Protein AF-A0A2V7JNH2-F1 (afdb_monomer)

Foldseek 3Di:
DDDDDPPWDKDFFADDDPNDGDGLWMATPVVRDTGADPLVVLLVQLVVLCVVLVVCCVVPPSPVSNVVSVVSNVSSVRSVVRVVNNVVVVVVD

Sequence (93 aa):
MNVQTDGERVIAAGKTKHGVLRIGAARNMSAGSYYRPPVVLTWVGAAVLVVLGLPLSALLIGIPFLLFGIYLAYVAVGWMKSIKMVEAAARDA

Solvent-accessible surface area (backbone atoms only — not comparable to full-atom values): 5105 Å² total; per-residue (Å²): 134,89,79,84,62,95,85,66,54,64,46,68,20,54,52,74,54,94,90,40,74,45,74,35,16,35,34,35,71,77,80,68,48,72,50,74,63,67,44,66,63,34,44,52,51,14,48,52,27,38,66,55,10,58,70,37,36,81,74,60,71,7,48,64,34,34,56,49,13,52,49,36,41,54,51,30,52,54,34,52,53,11,42,52,49,30,55,49,56,65,71,79,108

Secondary structure (DSSP, 8-state):
--PPPTT--EEEEEEEETTEEEEEEEEETTT--EE---HHHHHHHHHHHHHHHHHHGGGTTTHHHHHHHHHHHHHHHHHHHHHHHHHHHTT--

Radius of gyration: 17.3 Å; Cα contacts (8 Å, |Δi|>4): 120; chains: 1; bounding box: 41×30×49 Å

pLDDT: mean 85.03, std 12.86, range [38.31, 97.62]

Nearest PDB structures (foldseek):
  7a0g-assembly1_EEE  TM=8.002E-01  e=6.388E-01  Serratia marcescens
  7a0g-assembly1_GGG  TM=6.612E-01  e=8.777E-01  Serratia marcescens

Mean predicted aligned error: 6.73 Å

Structure (mmCIF, N/CA/C/O backbone):
data_AF-A0A2V7JNH2-F1
#
_entry.id   AF-A0A2V7JNH2-F1
#
loop_
_atom_site.group_PDB
_atom_site.id
_atom_site.type_symbol
_atom_site.label_atom_id
_atom_site.label_alt_id
_atom_site.label_comp_id
_atom_site.label_asym_id
_atom_site.label_entity_id
_atom_site.label_seq_id
_atom_site.pdbx_PDB_ins_code
_atom_site.Cartn_x
_atom_site.Cartn_y
_atom_site.Cartn_z
_atom_site.occupancy
_atom_site.B_iso_or_equiv
_atom_site.auth_seq_id
_atom_site.auth_comp_id
_atom_site.auth_asym_id
_atom_site.auth_atom_id
_atom_site.pdbx_PDB_model_num
ATOM 1 N N . MET A 1 1 ? -1.599 4.737 -24.372 1.00 38.31 1 MET A N 1
ATOM 2 C CA . MET A 1 1 ? -1.661 3.331 -23.923 1.00 38.31 1 MET A CA 1
ATOM 3 C C . MET A 1 1 ? -0.450 2.643 -24.530 1.00 38.31 1 MET A C 1
ATOM 5 O O . MET A 1 1 ? -0.436 2.474 -25.738 1.00 38.31 1 MET A O 1
ATOM 9 N N . ASN A 1 2 ? 0.605 2.384 -23.750 1.00 41.09 2 ASN A N 1
ATOM 10 C CA . ASN A 1 2 ? 1.804 1.720 -24.276 1.00 41.09 2 ASN A CA 1
ATOM 11 C C . ASN A 1 2 ? 1.565 0.210 -24.247 1.00 41.09 2 ASN A C 1
ATOM 13 O O . ASN A 1 2 ? 1.494 -0.388 -23.175 1.00 41.09 2 ASN A O 1
ATOM 17 N N . VAL A 1 3 ? 1.369 -0.367 -25.429 1.00 46.25 3 VAL A N 1
ATOM 18 C CA . VAL A 1 3 ? 1.334 -1.812 -25.651 1.00 46.25 3 VAL A CA 1
ATOM 19 C C . VAL A 1 3 ? 2.790 -2.266 -25.697 1.00 46.25 3 VAL A C 1
ATOM 21 O O . VAL A 1 3 ? 3.550 -1.745 -26.508 1.00 46.25 3 VAL A O 1
ATOM 24 N N . GLN A 1 4 ? 3.197 -3.156 -24.790 1.00 54.53 4 GLN A N 1
ATOM 25 C CA . GLN A 1 4 ? 4.531 -3.754 -24.866 1.00 54.53 4 GLN A CA 1
ATOM 26 C C . GLN A 1 4 ? 4.538 -4.788 -25.986 1.00 54.53 4 GLN A C 1
ATOM 28 O O . GLN A 1 4 ? 3.633 -5.623 -26.068 1.00 54.53 4 GLN A O 1
ATOM 33 N N . THR A 1 5 ? 5.525 -4.683 -26.864 1.00 53.41 5 THR A N 1
ATOM 34 C CA . THR A 1 5 ? 5.679 -5.553 -28.031 1.00 53.41 5 THR A CA 1
ATOM 35 C C . THR A 1 5 ? 6.315 -6.870 -27.591 1.00 53.41 5 THR A C 1
ATOM 37 O O . THR A 1 5 ? 7.189 -6.880 -26.721 1.00 53.41 5 THR A O 1
ATOM 40 N N . ASP A 1 6 ? 5.888 -7.984 -28.184 1.00 53.62 6 ASP A N 1
ATOM 41 C CA . ASP A 1 6 ? 6.457 -9.305 -27.908 1.00 53.62 6 ASP A CA 1
ATOM 42 C C . ASP A 1 6 ? 7.971 -9.283 -28.221 1.00 53.62 6 ASP A C 1
ATOM 44 O O . ASP A 1 6 ? 8.368 -9.026 -29.359 1.00 53.62 6 ASP A O 1
ATOM 48 N N . GLY A 1 7 ? 8.818 -9.430 -27.193 1.00 61.38 7 GLY A N 1
ATOM 49 C CA . GLY A 1 7 ? 10.283 -9.302 -27.289 1.00 61.38 7 GLY A CA 1
ATOM 50 C C . GLY A 1 7 ? 10.945 -8.276 -26.353 1.00 61.38 7 GLY A C 1
ATOM 51 O O . GLY A 1 7 ? 12.170 -8.298 -26.207 1.00 61.38 7 GLY A O 1
ATOM 52 N N . GLU A 1 8 ? 10.188 -7.404 -25.677 1.00 66.44 8 GLU A N 1
ATOM 53 C CA . GLU A 1 8 ? 10.762 -6.485 -24.680 1.00 66.44 8 GLU A CA 1
ATOM 54 C C . GLU A 1 8 ? 11.128 -7.191 -23.364 1.00 66.44 8 GLU A C 1
ATOM 56 O O . GLU A 1 8 ? 10.363 -7.987 -22.812 1.00 66.44 8 GLU A O 1
ATOM 61 N N . ARG A 1 9 ? 12.307 -6.866 -22.814 1.00 73.94 9 ARG A N 1
ATOM 62 C CA . ARG A 1 9 ? 12.725 -7.380 -21.502 1.00 73.94 9 ARG A CA 1
ATOM 63 C C . ARG A 1 9 ? 12.081 -6.558 -20.392 1.00 73.94 9 ARG A C 1
ATOM 65 O O . ARG A 1 9 ? 12.380 -5.375 -20.226 1.00 73.94 9 ARG A O 1
ATOM 72 N N . VAL A 1 10 ? 11.241 -7.208 -19.591 1.00 80.12 10 VAL A N 1
ATOM 73 C CA . VAL A 1 10 ? 10.540 -6.588 -18.461 1.00 80.12 10 VAL A CA 1
ATOM 74 C C . VAL A 1 10 ? 10.945 -7.264 -17.162 1.00 80.12 10 VAL A C 1
ATOM 76 O O . VAL A 1 10 ? 10.849 -8.482 -17.026 1.00 80.12 10 VAL A O 1
ATOM 79 N N . ILE A 1 11 ? 11.344 -6.460 -16.181 1.00 82.88 11 ILE A N 1
ATOM 80 C CA . ILE A 1 11 ? 11.509 -6.903 -14.798 1.00 82.88 11 ILE A CA 1
ATOM 81 C C . ILE A 1 11 ? 10.213 -6.582 -14.065 1.00 82.88 11 ILE A C 1
ATOM 83 O O . ILE A 1 11 ? 9.839 -5.416 -13.934 1.00 82.88 11 ILE A O 1
ATOM 87 N N . ALA A 1 12 ? 9.526 -7.608 -13.572 1.00 84.56 12 ALA A N 1
ATOM 88 C CA . ALA A 1 12 ? 8.319 -7.464 -12.770 1.00 84.56 12 ALA A CA 1
ATOM 89 C C . ALA A 1 12 ? 8.506 -8.148 -11.416 1.00 84.56 12 ALA A C 1
ATOM 91 O O . ALA A 1 12 ? 8.996 -9.273 -11.342 1.00 84.56 12 ALA A O 1
ATOM 92 N N . ALA A 1 13 ? 8.075 -7.485 -10.346 1.00 86.06 13 ALA A N 1
ATOM 93 C CA . ALA A 1 13 ? 8.031 -8.077 -9.016 1.00 86.06 13 ALA A CA 1
ATOM 94 C C . ALA A 1 13 ? 6.622 -7.974 -8.449 1.00 86.06 13 ALA A C 1
ATOM 96 O O . ALA A 1 13 ? 5.886 -7.015 -8.701 1.00 86.06 13 ALA A O 1
ATOM 97 N N . GLY A 1 14 ? 6.234 -8.974 -7.672 1.00 84.50 14 GLY A N 1
ATOM 98 C CA . GLY A 1 14 ? 4.882 -9.075 -7.164 1.00 84.50 14 GLY A CA 1
ATOM 99 C C . GLY A 1 14 ? 4.678 -10.312 -6.311 1.00 84.50 14 GLY A C 1
ATOM 100 O O . GLY A 1 14 ? 5.632 -10.956 -5.880 1.00 84.50 14 GLY A O 1
ATOM 101 N N . LYS A 1 15 ? 3.416 -10.642 -6.054 1.00 82.38 15 LYS A N 1
ATOM 102 C CA . LYS A 1 15 ? 3.056 -11.849 -5.303 1.00 82.38 15 LYS A CA 1
ATOM 103 C C . LYS A 1 15 ? 2.546 -12.910 -6.268 1.00 82.38 15 LYS A C 1
ATOM 105 O O . LYS A 1 15 ? 1.595 -12.656 -7.005 1.00 82.38 15 LYS A O 1
ATOM 110 N N . THR A 1 16 ? 3.116 -14.108 -6.218 1.00 83.38 16 THR A N 1
ATOM 111 C CA . THR A 1 16 ? 2.546 -15.268 -6.910 1.00 83.38 16 THR A CA 1
ATOM 112 C C . THR A 1 16 ? 1.373 -15.801 -6.099 1.00 83.38 16 THR A C 1
ATOM 114 O O . THR A 1 16 ? 1.517 -16.109 -4.915 1.00 83.38 16 THR A O 1
ATOM 117 N N . LYS A 1 17 ? 0.194 -15.896 -6.716 1.00 76.56 17 LYS A N 1
ATOM 118 C CA . LYS A 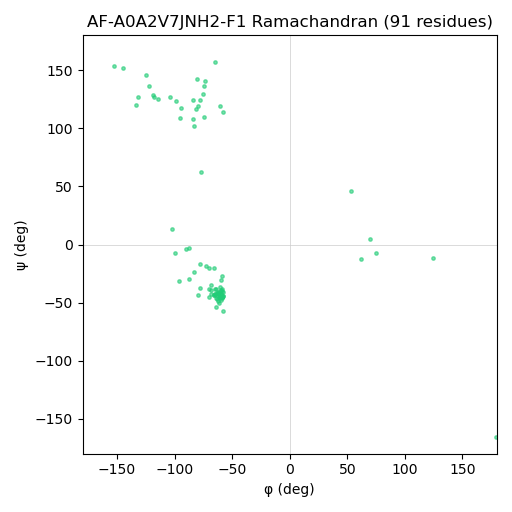1 17 ? -0.994 -16.503 -6.107 1.00 76.56 17 LYS A CA 1
ATOM 119 C C . LYS A 1 17 ? -1.633 -17.449 -7.117 1.00 76.56 17 LYS A C 1
ATOM 121 O O . LYS A 1 17 ? -2.017 -17.011 -8.195 1.00 76.56 17 LYS A O 1
ATOM 126 N N . HIS A 1 18 ? -1.739 -18.730 -6.757 1.00 79.88 18 HIS A N 1
ATOM 127 C CA . HIS A 1 18 ? -2.285 -19.793 -7.617 1.00 79.88 18 HIS A CA 1
ATOM 128 C C . HIS A 1 18 ? -1.609 -19.870 -8.999 1.00 79.88 18 HIS A C 1
ATOM 130 O O . HIS A 1 18 ? -2.278 -19.891 -10.023 1.00 79.88 18 HIS A O 1
ATOM 136 N N . GLY A 1 19 ? -0.273 -19.826 -9.037 1.00 78.38 19 GLY A N 1
ATOM 137 C CA . GLY A 1 19 ? 0.492 -19.871 -10.291 1.00 78.38 19 GLY A CA 1
ATOM 138 C C . GLY A 1 19 ? 0.473 -18.578 -11.117 1.00 78.38 19 GLY A C 1
ATOM 139 O O . GLY A 1 19 ? 1.247 -18.462 -12.058 1.00 78.38 19 GLY A O 1
ATOM 140 N N . VAL A 1 20 ? -0.335 -17.576 -10.745 1.00 80.00 20 VAL A N 1
ATOM 141 C CA . VAL A 1 20 ? -0.379 -16.273 -11.423 1.00 80.00 20 VAL A CA 1
ATOM 142 C C . VAL A 1 20 ? 0.460 -15.253 -10.657 1.00 8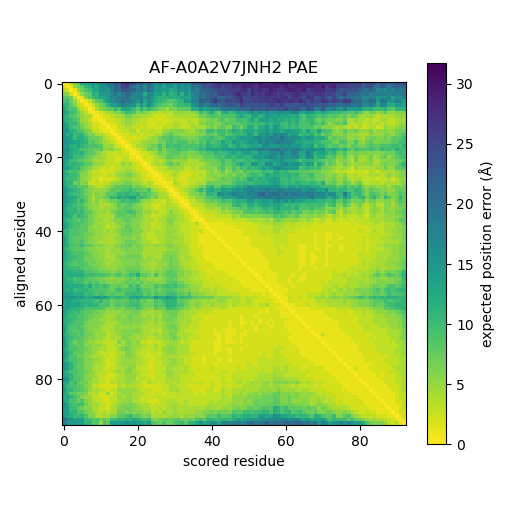0.00 20 VAL A C 1
ATOM 144 O O . VAL A 1 20 ? 0.221 -14.994 -9.471 1.00 80.00 20 VAL A O 1
ATOM 147 N N . LEU A 1 21 ? 1.430 -14.637 -11.336 1.00 79.19 21 LEU A N 1
ATOM 148 C CA . LEU A 1 21 ? 2.183 -13.508 -10.797 1.00 79.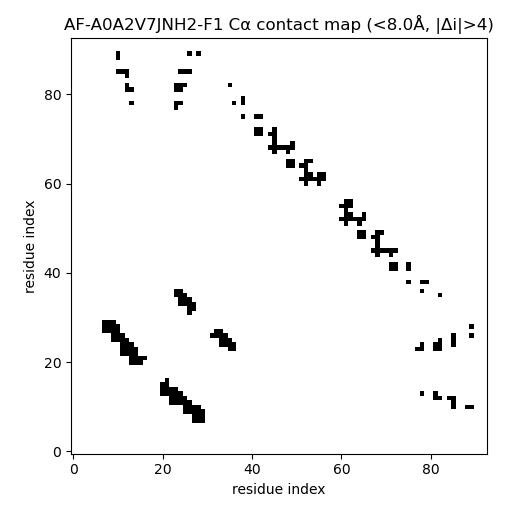19 21 LEU A CA 1
ATOM 149 C C . LEU A 1 21 ? 1.308 -12.251 -10.822 1.00 79.19 21 LEU A C 1
ATOM 151 O O . LEU A 1 21 ? 1.028 -11.685 -11.876 1.00 79.19 21 LEU A O 1
ATOM 155 N N . ARG A 1 22 ? 0.891 -11.778 -9.647 1.00 81.06 22 ARG A N 1
ATOM 156 C CA . ARG A 1 22 ? 0.248 -10.468 -9.516 1.00 81.06 22 ARG A CA 1
ATOM 157 C C . ARG A 1 22 ? 1.324 -9.402 -9.421 1.00 81.06 22 ARG A C 1
ATOM 159 O O . ARG A 1 22 ? 1.929 -9.240 -8.360 1.00 81.06 22 ARG A O 1
ATOM 166 N N . ILE A 1 23 ? 1.549 -8.705 -10.532 1.00 78.38 23 ILE A N 1
ATOM 167 C CA . ILE A 1 23 ? 2.556 -7.649 -10.661 1.00 78.38 23 ILE A CA 1
ATOM 168 C C . ILE A 1 23 ? 2.247 -6.525 -9.666 1.00 78.38 23 ILE A C 1
ATOM 170 O O . ILE A 1 23 ? 1.176 -5.921 -9.696 1.00 78.38 23 ILE A O 1
ATOM 174 N N . GLY A 1 24 ? 3.190 -6.273 -8.761 1.00 80.38 24 GLY A N 1
ATOM 175 C CA . GLY A 1 24 ? 3.156 -5.161 -7.816 1.00 80.38 24 GLY A CA 1
ATOM 176 C C . GLY A 1 24 ? 3.945 -3.952 -8.313 1.00 80.38 24 GLY A C 1
ATOM 177 O O . GLY A 1 24 ? 3.567 -2.830 -8.018 1.00 80.38 24 GLY A O 1
ATOM 178 N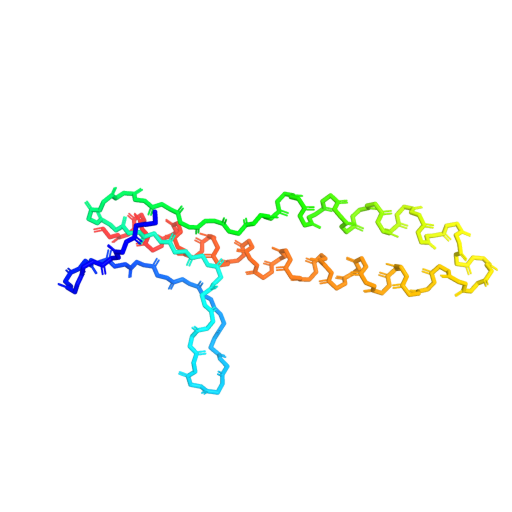 N . ALA A 1 25 ? 5.014 -4.161 -9.077 1.00 85.12 25 ALA A N 1
ATOM 179 C CA . ALA A 1 25 ? 5.754 -3.123 -9.791 1.00 85.12 25 ALA A CA 1
ATOM 180 C C . ALA A 1 25 ? 6.417 -3.744 -11.026 1.00 85.12 25 ALA A C 1
ATOM 182 O O . ALA A 1 25 ? 6.720 -4.941 -11.020 1.00 85.12 25 ALA A O 1
ATOM 183 N N . ALA A 1 26 ? 6.661 -2.946 -12.064 1.00 85.00 26 ALA A N 1
ATOM 184 C CA . ALA A 1 26 ? 7.384 -3.407 -13.244 1.00 85.00 26 ALA A CA 1
ATOM 185 C C . ALA A 1 26 ? 8.257 -2.306 -13.852 1.00 85.00 26 ALA A C 1
ATOM 187 O O . ALA A 1 26 ? 7.940 -1.121 -13.753 1.00 85.00 26 ALA A O 1
ATOM 188 N N . ARG A 1 27 ? 9.346 -2.709 -14.504 1.00 83.00 27 ARG A N 1
ATOM 189 C CA . ARG A 1 27 ? 10.219 -1.854 -15.307 1.00 83.00 27 ARG A CA 1
ATOM 190 C C . ARG A 1 27 ? 10.468 -2.527 -16.647 1.00 83.00 27 ARG A C 1
ATOM 192 O O . ARG A 1 27 ? 10.920 -3.669 -16.685 1.00 83.00 27 ARG A O 1
ATOM 199 N N . ASN A 1 28 ? 10.217 -1.808 -17.729 1.00 82.38 28 ASN A N 1
ATOM 200 C CA . ASN A 1 28 ? 10.668 -2.201 -19.056 1.00 82.38 28 ASN A CA 1
ATOM 201 C C . ASN A 1 28 ? 12.120 -1.722 -19.240 1.00 82.38 28 ASN A C 1
ATOM 203 O O . ASN A 1 28 ? 12.421 -0.540 -19.046 1.00 82.38 28 ASN A O 1
ATOM 207 N N . MET A 1 29 ? 13.021 -2.647 -19.570 1.00 77.94 29 MET A N 1
ATOM 208 C CA . MET A 1 29 ? 14.446 -2.359 -19.757 1.00 77.94 29 MET A CA 1
ATOM 209 C C . MET A 1 29 ? 14.774 -1.815 -21.151 1.00 77.94 29 MET A C 1
ATOM 211 O O . MET A 1 29 ? 15.762 -1.107 -21.301 1.00 77.94 29 MET A O 1
ATOM 215 N N . SER A 1 30 ? 13.941 -2.105 -22.148 1.00 76.38 30 SER A N 1
ATOM 216 C CA . SER A 1 30 ? 14.101 -1.662 -23.536 1.00 76.38 30 SER A CA 1
ATOM 217 C C . SER A 1 30 ? 13.645 -0.212 -23.736 1.00 76.38 30 SER A C 1
ATOM 219 O O . SER A 1 30 ? 14.346 0.574 -24.365 1.00 76.38 30 SER A O 1
ATOM 221 N N . ALA A 1 31 ? 12.501 0.164 -23.158 1.00 72.81 31 ALA A N 1
ATOM 222 C CA . ALA A 1 31 ? 11.918 1.505 -23.288 1.00 72.81 31 ALA A CA 1
ATOM 223 C C . ALA A 1 31 ? 12.187 2.425 -22.080 1.00 72.81 31 ALA A C 1
ATOM 225 O O . ALA A 1 31 ? 11.802 3.593 -22.088 1.00 72.81 31 ALA A O 1
ATOM 226 N N . GLY A 1 32 ? 12.767 1.901 -20.994 1.00 68.62 32 GLY A N 1
ATOM 227 C CA . GLY A 1 32 ? 13.014 2.651 -19.756 1.00 68.62 32 GLY A CA 1
ATOM 228 C C . GLY A 1 32 ? 11.754 3.023 -18.959 1.00 68.62 32 GLY A C 1
ATOM 229 O O . GLY A 1 32 ? 11.853 3.717 -17.945 1.00 68.62 32 GLY A O 1
ATOM 230 N N . SER A 1 33 ? 10.571 2.567 -19.382 1.00 77.44 33 SER A N 1
ATOM 231 C CA . SER A 1 33 ? 9.307 2.882 -18.715 1.00 77.44 33 SER A CA 1
ATOM 232 C C . SER A 1 33 ? 9.154 2.129 -17.386 1.00 77.44 33 SER A C 1
ATOM 234 O O . SER A 1 33 ? 9.521 0.959 -17.250 1.00 77.44 33 SER A O 1
ATOM 236 N N . TYR A 1 34 ? 8.607 2.819 -16.383 1.00 79.50 34 TYR A N 1
ATOM 237 C CA . TYR A 1 34 ? 8.386 2.289 -15.037 1.00 79.50 34 TYR A CA 1
ATOM 238 C C . TYR A 1 34 ? 6.899 2.281 -14.698 1.00 79.50 34 TYR A C 1
ATOM 240 O O . TYR A 1 34 ? 6.237 3.318 -14.717 1.00 79.50 34 TYR A O 1
ATOM 248 N N . TYR A 1 35 ? 6.397 1.122 -14.291 1.00 81.62 35 TYR A N 1
ATOM 249 C CA . TYR A 1 35 ? 5.111 0.986 -13.631 1.00 81.62 35 TYR A CA 1
ATOM 250 C C . TYR A 1 35 ? 5.319 0.977 -12.114 1.00 81.62 35 TYR A C 1
ATOM 252 O O . TYR A 1 35 ? 5.834 0.008 -11.542 1.00 81.62 35 TYR A O 1
ATOM 260 N N . ARG A 1 36 ? 4.908 2.068 -11.460 1.00 80.00 36 ARG A N 1
ATOM 261 C CA . ARG A 1 36 ? 4.883 2.193 -10.000 1.00 80.00 36 ARG A CA 1
ATOM 262 C C . ARG A 1 36 ? 3.435 2.323 -9.528 1.00 80.00 36 ARG A C 1
ATOM 264 O O . ARG A 1 36 ? 2.744 3.233 -9.983 1.00 80.00 36 ARG A O 1
ATOM 271 N N . PRO A 1 37 ? 2.969 1.465 -8.609 1.00 84.50 37 PRO A N 1
ATOM 272 C CA . PRO A 1 37 ? 1.666 1.659 -7.993 1.00 84.50 37 PRO A CA 1
ATOM 273 C C . PRO A 1 37 ? 1.657 2.952 -7.151 1.00 84.50 37 PRO A C 1
ATOM 275 O O . PRO A 1 37 ? 2.721 3.404 -6.710 1.00 84.50 37 PRO A O 1
ATOM 278 N N . PRO A 1 38 ? 0.482 3.553 -6.889 1.00 88.50 38 PRO A N 1
ATOM 279 C CA . PRO A 1 38 ? 0.354 4.835 -6.194 1.00 88.50 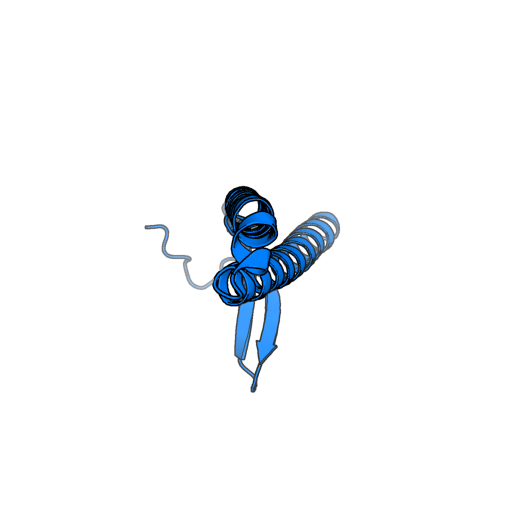38 PRO A CA 1
ATOM 280 C C . PRO A 1 38 ? 0.560 4.687 -4.672 1.00 88.50 38 PRO A C 1
ATOM 282 O O . PRO A 1 38 ? -0.338 4.935 -3.864 1.00 88.50 38 PRO A O 1
ATOM 285 N N . VAL A 1 39 ? 1.761 4.264 -4.265 1.00 91.19 39 VAL A N 1
ATOM 286 C CA . VAL A 1 39 ? 2.130 3.957 -2.871 1.00 91.19 39 VAL A CA 1
ATOM 287 C C . VAL A 1 39 ? 1.919 5.156 -1.951 1.00 91.19 39 VAL A C 1
ATOM 289 O O . VAL A 1 39 ? 1.357 4.995 -0.873 1.00 91.19 39 VAL A O 1
ATOM 292 N N . VAL A 1 40 ? 2.327 6.354 -2.383 1.00 92.06 40 VAL A N 1
ATOM 293 C CA . VAL A 1 40 ? 2.186 7.586 -1.588 1.00 92.06 40 VAL A CA 1
ATOM 294 C C . VAL A 1 40 ? 0.716 7.884 -1.313 1.00 92.06 40 VAL A C 1
ATOM 296 O O . VAL A 1 40 ? 0.334 8.050 -0.160 1.00 92.06 40 VAL A O 1
ATOM 299 N N . LEU A 1 41 ? -0.128 7.869 -2.351 1.00 93.00 41 LEU A N 1
ATOM 300 C CA . LEU A 1 41 ? -1.565 8.109 -2.202 1.00 93.00 41 LEU A CA 1
ATOM 301 C C . LEU A 1 41 ? -2.220 7.070 -1.282 1.00 93.00 41 LEU A C 1
ATOM 303 O O . LEU A 1 41 ? -3.084 7.405 -0.478 1.00 93.00 41 LEU A O 1
ATOM 307 N N . THR A 1 42 ? -1.768 5.819 -1.358 1.00 93.69 42 THR A N 1
ATOM 308 C CA . THR A 1 42 ? -2.278 4.729 -0.513 1.00 93.69 42 THR A CA 1
ATOM 309 C C . THR A 1 42 ? -1.892 4.920 0.953 1.00 93.69 42 THR A C 1
ATOM 311 O O . THR A 1 42 ? -2.721 4.699 1.832 1.00 93.69 42 THR A O 1
ATOM 314 N N . TRP A 1 43 ? -0.670 5.388 1.230 1.00 95.19 43 TRP A N 1
ATOM 315 C CA . TRP A 1 43 ? -0.243 5.761 2.582 1.00 95.19 43 TRP A CA 1
ATOM 316 C C . TRP A 1 43 ? -1.017 6.954 3.135 1.00 95.19 43 TRP A C 1
ATOM 318 O O . TRP A 1 43 ? -1.429 6.919 4.292 1.00 95.19 43 TRP A O 1
ATOM 328 N N . VAL A 1 44 ? -1.253 7.981 2.315 1.00 96.50 44 VAL A N 1
ATOM 329 C CA . VAL A 1 44 ? -2.080 9.132 2.706 1.00 96.50 44 VAL A CA 1
ATOM 330 C C . VAL A 1 44 ? -3.496 8.669 3.045 1.00 96.50 44 VAL A C 1
ATOM 332 O O . VAL A 1 44 ? -4.010 9.015 4.104 1.00 96.50 44 VAL A O 1
ATOM 335 N N . GLY A 1 45 ? -4.099 7.821 2.207 1.00 96.31 45 GLY A N 1
ATOM 336 C CA . GLY A 1 45 ? -5.412 7.234 2.477 1.00 96.31 45 GLY A CA 1
ATOM 337 C C . GLY A 1 45 ? -5.444 6.431 3.781 1.00 96.31 45 GLY A C 1
ATOM 338 O O . GLY A 1 45 ? -6.344 6.621 4.595 1.00 96.31 45 GLY A O 1
ATOM 339 N N . ALA A 1 46 ? -4.434 5.589 4.021 1.00 96.00 46 ALA A N 1
ATOM 340 C CA . ALA A 1 46 ? -4.302 4.842 5.271 1.00 96.00 46 ALA A CA 1
ATOM 341 C C . ALA A 1 46 ? -4.214 5.773 6.493 1.00 96.00 46 ALA A C 1
ATOM 343 O O . ALA A 1 46 ? -4.913 5.556 7.482 1.00 96.00 46 ALA A O 1
ATOM 344 N N . ALA A 1 47 ? -3.405 6.833 6.414 1.00 96.81 47 ALA A N 1
ATOM 345 C CA . ALA A 1 47 ? -3.246 7.802 7.494 1.00 96.81 47 ALA A CA 1
ATOM 346 C C . ALA A 1 47 ? -4.547 8.564 7.779 1.00 96.81 47 ALA A C 1
ATOM 348 O O . ALA A 1 47 ? -4.955 8.652 8.935 1.00 96.81 47 ALA A O 1
ATOM 349 N N . VAL A 1 48 ? -5.236 9.050 6.741 1.00 97.62 48 VAL A N 1
ATOM 350 C CA . VAL A 1 48 ? -6.527 9.745 6.881 1.00 97.62 48 VAL A CA 1
ATOM 351 C C . VAL A 1 48 ? -7.560 8.846 7.561 1.00 97.62 48 VAL A C 1
ATOM 353 O O . VAL A 1 48 ? -8.232 9.282 8.493 1.00 97.62 48 VAL A O 1
ATOM 356 N N . LEU A 1 49 ? -7.652 7.578 7.153 1.00 97.00 49 LEU A N 1
ATOM 357 C CA . LEU A 1 49 ? -8.578 6.620 7.760 1.00 97.00 49 LEU A CA 1
ATOM 358 C C . LEU A 1 49 ? -8.264 6.339 9.229 1.00 97.00 49 LEU A C 1
ATOM 360 O O . LEU A 1 49 ? -9.188 6.209 10.025 1.00 97.00 49 LEU A O 1
ATOM 364 N N . VAL A 1 50 ? -6.986 6.264 9.606 1.00 96.38 50 VAL A N 1
ATOM 365 C CA . VAL A 1 50 ? -6.591 6.061 11.007 1.00 96.38 50 VAL A CA 1
ATOM 366 C C . VAL A 1 50 ? -6.882 7.305 11.848 1.00 96.38 50 VAL A C 1
ATOM 368 O O . VAL A 1 50 ? -7.472 7.189 12.921 1.00 96.38 50 VAL A O 1
ATOM 371 N N . VAL A 1 51 ? -6.531 8.492 11.347 1.00 97.12 51 VAL A N 1
ATOM 372 C CA . VAL A 1 51 ? -6.753 9.772 12.039 1.00 97.12 51 VAL A CA 1
ATOM 373 C C . VAL A 1 51 ? -8.242 10.040 12.259 1.00 97.12 51 VAL A C 1
ATOM 375 O O . VAL A 1 51 ? -8.618 10.479 13.341 1.00 97.12 51 VAL A O 1
ATOM 378 N N . LEU A 1 52 ? -9.094 9.744 11.274 1.00 95.75 52 LEU A N 1
ATOM 379 C CA . LEU A 1 52 ? -10.550 9.871 11.409 1.00 95.75 52 LEU A CA 1
ATOM 380 C C . LEU A 1 52 ? -11.168 8.711 12.200 1.00 95.75 52 LEU A C 1
ATOM 382 O O . LEU A 1 52 ? -12.095 8.910 12.983 1.00 95.75 52 LEU A O 1
ATOM 386 N N . GLY A 1 53 ? -10.656 7.495 12.014 1.00 96.19 53 GLY A N 1
ATOM 387 C CA . GLY A 1 53 ? -11.179 6.288 12.646 1.00 96.19 53 GLY A CA 1
ATOM 388 C C . GLY A 1 53 ? -10.956 6.255 14.155 1.00 96.19 53 GLY A C 1
ATOM 389 O O . GLY A 1 53 ? -11.828 5.782 14.878 1.00 96.19 53 GLY A O 1
ATOM 390 N N . LEU A 1 54 ? -9.838 6.789 14.655 1.00 96.25 54 LEU A N 1
ATOM 391 C CA . LEU A 1 54 ? -9.531 6.825 16.090 1.00 96.25 54 LEU A CA 1
ATOM 392 C C . LEU A 1 54 ? -10.606 7.549 16.927 1.00 96.25 54 LEU A C 1
ATOM 394 O O . LEU A 1 54 ? -11.172 6.904 17.810 1.00 96.25 54 LEU A O 1
ATOM 398 N N . PRO A 1 55 ? -10.961 8.824 16.665 1.00 96.44 55 PRO A N 1
ATOM 399 C CA . PRO A 1 55 ? -11.996 9.514 17.435 1.00 96.44 55 PRO A CA 1
ATOM 400 C C . PRO A 1 55 ? -13.378 8.876 17.247 1.00 96.44 55 PRO A C 1
ATOM 402 O O . PRO A 1 55 ? -14.125 8.717 18.211 1.00 96.44 55 PRO A O 1
ATOM 405 N N . LEU A 1 56 ? -13.703 8.430 16.029 1.00 95.38 56 LEU A N 1
ATOM 406 C CA . LEU A 1 56 ? -14.968 7.751 15.731 1.00 95.38 56 LEU A CA 1
ATOM 407 C C . LEU A 1 56 ? -15.097 6.386 16.430 1.00 95.38 56 LEU A C 1
ATOM 409 O O . LEU A 1 56 ? -16.206 5.880 16.607 1.00 95.38 56 LEU A O 1
ATOM 413 N N . SER A 1 57 ? -13.986 5.773 16.849 1.00 95.12 57 SER A N 1
ATOM 414 C CA . SER A 1 57 ? -14.001 4.467 17.521 1.00 95.12 57 SER A CA 1
ATOM 415 C C . SER A 1 57 ? -14.591 4.533 18.928 1.00 95.12 57 SER A C 1
ATOM 417 O O . SER A 1 57 ? -15.082 3.514 19.407 1.00 95.12 57 SER A O 1
ATOM 419 N N . ALA A 1 58 ? -14.647 5.716 19.552 1.00 93.94 58 ALA A N 1
ATOM 420 C CA . ALA A 1 58 ? -15.358 5.916 20.818 1.00 93.94 58 ALA A CA 1
ATOM 421 C C . ALA A 1 58 ? -16.857 5.571 20.714 1.00 93.94 58 ALA A C 1
ATOM 423 O O . ALA A 1 58 ? -17.469 5.157 21.693 1.00 93.94 58 ALA A O 1
ATOM 424 N N . LEU A 1 59 ? -17.432 5.694 19.512 1.00 94.81 59 LEU A N 1
ATOM 425 C CA . LEU A 1 59 ? -18.817 5.338 19.198 1.00 94.81 59 LEU A CA 1
ATOM 426 C C . LEU A 1 59 ? -18.922 3.992 18.459 1.00 94.81 59 LEU A C 1
ATOM 428 O O . LEU A 1 59 ? -19.952 3.704 17.856 1.00 94.81 59 LEU A O 1
ATOM 432 N N . LEU A 1 60 ? -17.849 3.190 18.436 1.00 93.12 60 LEU A N 1
ATOM 433 C CA . LEU A 1 60 ? -17.699 1.924 17.693 1.00 93.12 60 LEU A CA 1
ATOM 434 C C . LEU A 1 60 ? -17.808 2.029 16.156 1.00 93.12 60 LEU A C 1
ATOM 436 O O . LEU A 1 60 ? -17.383 1.118 15.447 1.00 93.12 60 LEU A O 1
ATOM 440 N N . ILE A 1 61 ? -18.274 3.155 15.615 1.00 94.06 61 ILE A N 1
ATOM 441 C CA . ILE A 1 61 ? -18.374 3.417 14.170 1.00 94.06 61 ILE A CA 1
ATOM 442 C C . ILE A 1 61 ? -17.016 3.661 13.499 1.00 94.06 61 ILE A C 1
ATOM 444 O O . ILE A 1 61 ? -16.908 3.556 12.281 1.00 94.06 61 ILE A O 1
ATOM 448 N N . GLY A 1 62 ? -15.973 3.982 14.270 1.00 94.31 62 GLY A N 1
ATOM 449 C CA . GLY A 1 62 ? -14.613 4.173 13.755 1.00 94.31 62 GLY A CA 1
ATOM 450 C C . GLY A 1 62 ? -13.854 2.877 13.470 1.00 94.31 62 GLY A C 1
ATOM 451 O O . GLY A 1 62 ? -12.885 2.894 12.712 1.00 94.31 62 GLY A O 1
ATOM 452 N N . ILE A 1 63 ? -14.307 1.742 14.012 1.00 95.56 63 ILE A N 1
ATOM 453 C CA . ILE A 1 63 ? -13.615 0.452 13.879 1.00 95.56 63 ILE A CA 1
ATOM 454 C C . ILE A 1 63 ? -13.446 0.036 12.403 1.00 95.56 63 ILE A C 1
ATOM 456 O O . ILE A 1 63 ? -12.325 -0.310 12.022 1.00 95.56 63 ILE A O 1
ATOM 460 N N . PRO A 1 64 ? -14.469 0.123 11.525 1.00 96.62 64 PRO A N 1
ATOM 461 C CA . PRO A 1 64 ? -14.302 -0.170 10.101 1.00 96.62 64 PRO A CA 1
ATOM 462 C C . PRO A 1 64 ? -13.257 0.716 9.410 1.00 96.62 64 PRO A C 1
ATOM 464 O O . PRO A 1 64 ? -12.492 0.221 8.583 1.00 96.62 64 PRO A O 1
ATOM 467 N N . PHE A 1 65 ? -13.179 2.003 9.770 1.00 95.88 65 PHE A N 1
ATOM 468 C CA . PHE A 1 65 ? -12.188 2.930 9.216 1.00 95.88 65 PHE A CA 1
ATOM 469 C C . PHE A 1 65 ? -10.771 2.528 9.621 1.00 95.88 65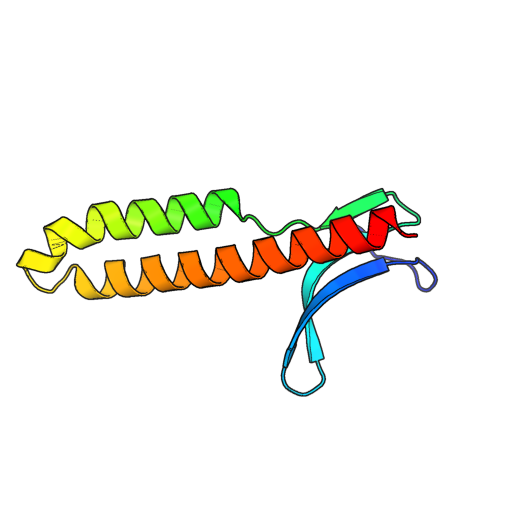 PHE A C 1
ATOM 471 O O . PHE A 1 65 ? -9.885 2.488 8.769 1.00 95.88 65 PHE A O 1
ATOM 478 N N . LEU A 1 66 ? -10.565 2.157 10.889 1.00 96.75 66 LEU A N 1
ATOM 479 C CA . LEU A 1 66 ? -9.273 1.665 11.369 1.00 96.75 66 LEU A CA 1
ATOM 480 C C . LEU A 1 66 ? -8.860 0.376 10.658 1.00 96.75 66 LEU A C 1
ATOM 482 O O . LEU A 1 66 ? -7.746 0.294 10.140 1.00 96.75 66 LEU A O 1
ATOM 486 N N . LEU A 1 67 ? -9.759 -0.608 10.578 1.00 96.81 67 LEU A N 1
ATOM 487 C CA . LEU A 1 67 ? -9.492 -1.874 9.889 1.00 96.81 67 LEU A CA 1
ATOM 488 C C . LEU A 1 67 ? -9.127 -1.643 8.419 1.00 96.81 67 LEU A C 1
ATOM 490 O O . LEU A 1 67 ? -8.155 -2.216 7.920 1.00 96.81 67 LEU A O 1
ATOM 494 N N . PHE A 1 68 ? -9.863 -0.766 7.735 1.00 96.88 68 PHE A N 1
ATOM 495 C CA . PHE A 1 68 ? -9.590 -0.449 6.340 1.00 96.88 68 PHE A CA 1
ATOM 496 C C . PHE A 1 68 ? -8.287 0.348 6.164 1.00 96.88 68 PHE A C 1
ATOM 498 O O . PHE A 1 68 ? -7.514 0.062 5.249 1.00 96.88 68 PHE A O 1
ATOM 505 N N . GLY A 1 69 ? -7.977 1.278 7.071 1.00 96.50 69 GLY A N 1
ATOM 506 C CA . GLY A 1 69 ? -6.708 2.009 7.082 1.00 96.50 69 GLY A CA 1
ATOM 507 C C . GLY A 1 69 ? -5.502 1.084 7.262 1.00 96.50 69 GLY A C 1
ATOM 508 O O . GLY A 1 69 ? -4.536 1.165 6.500 1.00 96.50 69 GLY A O 1
ATOM 509 N N . ILE A 1 70 ? -5.589 0.136 8.200 1.00 96.25 70 ILE A N 1
ATOM 510 C CA . ILE A 1 70 ? -4.568 -0.902 8.415 1.00 96.25 70 ILE A CA 1
ATOM 511 C C . ILE A 1 70 ? -4.413 -1.776 7.162 1.00 96.25 70 ILE A C 1
ATOM 513 O O . ILE A 1 70 ? -3.291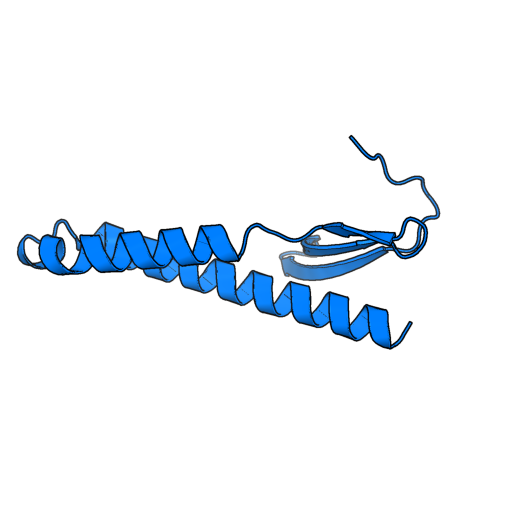 -2.074 6.745 1.00 96.25 70 ILE A O 1
ATOM 517 N N . TYR A 1 71 ? -5.522 -2.157 6.523 1.00 96.25 71 TYR A N 1
ATOM 518 C CA . TYR A 1 71 ? -5.488 -2.913 5.273 1.00 96.25 71 TYR A CA 1
ATOM 519 C C . TYR A 1 71 ? -4.774 -2.147 4.146 1.00 96.25 71 TYR A C 1
ATOM 521 O O . TYR A 1 71 ? -3.912 -2.717 3.471 1.00 96.25 71 TYR A O 1
ATOM 529 N N . LEU A 1 72 ? -5.059 -0.853 3.966 1.00 95.81 72 LEU A N 1
ATOM 530 C CA . LEU A 1 72 ? -4.361 -0.026 2.975 1.00 95.81 72 LEU A CA 1
ATOM 531 C C . LEU A 1 72 ? -2.861 0.080 3.271 1.00 95.81 72 LEU A C 1
ATOM 533 O O . LEU A 1 72 ? -2.050 -0.067 2.353 1.00 95.81 72 LEU A O 1
ATOM 537 N N . ALA A 1 73 ? -2.479 0.252 4.538 1.00 94.81 73 ALA A N 1
ATOM 538 C CA . ALA A 1 73 ? -1.074 0.242 4.939 1.00 94.81 73 ALA A CA 1
ATOM 539 C C . ALA A 1 73 ? -0.398 -1.099 4.590 1.00 94.81 73 ALA A C 1
ATOM 541 O O . ALA A 1 73 ? 0.699 -1.119 4.026 1.00 94.81 73 ALA A O 1
ATOM 542 N N . TYR A 1 74 ? -1.070 -2.230 4.834 1.00 94.31 74 TYR A N 1
ATOM 543 C CA . TYR A 1 74 ? -0.574 -3.556 4.452 1.00 94.31 74 TYR A CA 1
ATOM 544 C C . TYR A 1 74 ? -0.355 -3.689 2.933 1.00 94.31 74 TYR A C 1
ATOM 546 O O . TYR A 1 74 ? 0.677 -4.216 2.493 1.00 94.31 74 TYR A O 1
ATOM 554 N N . VAL A 1 75 ? -1.287 -3.184 2.118 1.00 92.81 75 VAL A N 1
ATOM 555 C CA . VAL A 1 75 ? -1.152 -3.162 0.650 1.00 92.81 75 VAL A CA 1
ATOM 556 C C . VAL A 1 75 ? 0.036 -2.296 0.225 1.00 92.81 75 VAL A C 1
ATOM 558 O O . VAL A 1 75 ? 0.879 -2.760 -0.551 1.00 92.81 75 VAL A O 1
ATOM 561 N N . ALA A 1 76 ? 0.161 -1.089 0.782 1.00 93.00 76 ALA A N 1
ATOM 562 C CA . ALA A 1 76 ? 1.256 -0.168 0.484 1.00 93.00 76 ALA A CA 1
ATOM 563 C C .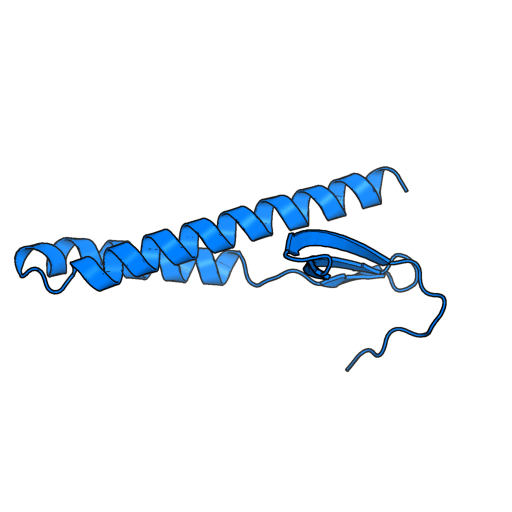 ALA A 1 76 ? 2.630 -0.777 0.811 1.00 93.00 76 ALA A C 1
ATOM 565 O O . ALA A 1 76 ? 3.567 -0.664 0.018 1.00 93.00 76 ALA A O 1
ATOM 566 N N . VAL A 1 77 ? 2.749 -1.503 1.928 1.00 93.44 77 VAL A N 1
ATOM 567 C CA . VAL A 1 77 ? 3.968 -2.251 2.280 1.00 93.44 77 VAL A CA 1
ATOM 568 C C . VAL A 1 77 ? 4.289 -3.331 1.244 1.00 93.44 77 VAL A C 1
ATOM 570 O O . VAL A 1 77 ? 5.448 -3.479 0.847 1.00 93.44 77 VAL A O 1
ATOM 573 N N . GLY A 1 78 ? 3.287 -4.075 0.770 1.00 90.31 78 GLY A N 1
ATOM 574 C CA . GLY A 1 78 ? 3.471 -5.073 -0.289 1.00 90.31 78 GLY A CA 1
ATOM 575 C C . GLY A 1 78 ? 3.988 -4.464 -1.597 1.00 90.31 78 GLY A C 1
ATOM 576 O O . GLY A 1 78 ? 4.882 -5.022 -2.242 1.00 90.31 78 GLY A O 1
ATOM 577 N N . TRP A 1 79 ? 3.476 -3.291 -1.959 1.00 91.38 79 TRP A N 1
ATOM 578 C CA . TRP A 1 79 ? 3.938 -2.543 -3.123 1.00 91.38 79 TRP A CA 1
ATOM 579 C C . TRP A 1 79 ? 5.349 -1.988 -2.952 1.00 91.38 79 TRP A C 1
ATOM 581 O O . TRP A 1 79 ? 6.162 -2.156 -3.856 1.00 91.38 79 TRP A O 1
ATOM 591 N N . MET A 1 80 ? 5.698 -1.431 -1.788 1.00 91.19 80 MET A N 1
ATOM 592 C CA . MET A 1 80 ? 7.073 -0.987 -1.515 1.00 91.19 80 MET A CA 1
ATOM 593 C C . MET A 1 80 ? 8.085 -2.127 -1.647 1.00 91.19 80 MET A C 1
ATOM 595 O O . MET A 1 80 ? 9.155 -1.926 -2.216 1.00 91.19 80 MET A O 1
ATOM 599 N N . LYS A 1 81 ? 7.751 -3.330 -1.162 1.00 89.62 81 LYS A N 1
ATOM 600 C CA . LYS A 1 81 ? 8.603 -4.517 -1.349 1.00 89.62 81 LYS A CA 1
ATOM 601 C C . LYS A 1 81 ? 8.797 -4.836 -2.831 1.00 89.62 81 LYS A C 1
ATOM 603 O O . LYS A 1 81 ? 9.923 -5.057 -3.256 1.00 89.62 81 LYS A O 1
ATOM 608 N N . SER A 1 82 ? 7.718 -4.794 -3.611 1.00 87.44 82 SER A N 1
ATOM 609 C CA . SER A 1 82 ? 7.763 -5.060 -5.054 1.00 87.44 82 SER A CA 1
ATOM 610 C C . SER A 1 82 ? 8.610 -4.019 -5.796 1.00 87.44 82 SER A C 1
ATOM 612 O O . SER A 1 82 ? 9.453 -4.383 -6.605 1.00 87.44 82 SER A O 1
ATOM 614 N N . ILE A 1 83 ? 8.459 -2.729 -5.475 1.00 88.19 83 ILE A N 1
ATOM 615 C CA . ILE A 1 83 ? 9.272 -1.652 -6.065 1.00 88.19 83 ILE A CA 1
ATOM 616 C C . ILE A 1 83 ? 10.755 -1.869 -5.760 1.00 88.19 83 ILE A C 1
ATOM 618 O O . ILE A 1 83 ? 11.565 -1.841 -6.679 1.00 88.19 83 ILE A O 1
ATOM 622 N N . LYS A 1 84 ? 11.104 -2.152 -4.498 1.00 88.62 84 LYS A N 1
ATOM 623 C CA . LYS A 1 84 ? 12.494 -2.418 -4.098 1.00 88.62 84 LYS A CA 1
ATOM 624 C C . LYS A 1 84 ? 13.092 -3.620 -4.831 1.00 88.62 84 LYS A C 1
ATOM 626 O O . LYS A 1 84 ? 14.253 -3.569 -5.211 1.00 88.62 84 LYS A O 1
ATOM 631 N N . MET A 1 85 ? 12.310 -4.678 -5.049 1.00 87.19 85 MET A N 1
ATOM 632 C CA . MET A 1 85 ? 12.750 -5.854 -5.809 1.00 87.19 85 MET A CA 1
ATOM 633 C C . MET A 1 85 ? 13.006 -5.525 -7.283 1.00 87.19 85 MET A C 1
ATOM 635 O O . MET A 1 85 ? 14.024 -5.947 -7.817 1.00 87.19 85 MET A O 1
ATOM 639 N N . VAL A 1 86 ? 12.123 -4.751 -7.930 1.00 87.19 86 VAL A N 1
ATOM 640 C CA . VAL A 1 86 ? 12.340 -4.303 -9.319 1.00 87.19 86 VAL A CA 1
ATOM 641 C C . VAL A 1 86 ? 13.555 -3.385 -9.414 1.00 87.19 86 VAL A C 1
ATOM 643 O O . VAL A 1 86 ? 14.353 -3.530 -10.332 1.00 87.19 86 VAL A O 1
ATOM 646 N N . GLU A 1 87 ? 13.714 -2.452 -8.475 1.00 86.62 87 GLU A N 1
ATOM 647 C CA . GLU A 1 87 ? 14.870 -1.552 -8.440 1.00 86.62 87 GLU A CA 1
ATOM 648 C C . GLU A 1 87 ? 16.181 -2.311 -8.222 1.00 86.62 87 GLU A C 1
ATOM 650 O O . GLU A 1 87 ? 17.158 -1.996 -8.892 1.00 86.62 87 GLU A O 1
ATOM 655 N N . ALA A 1 88 ? 16.206 -3.302 -7.326 1.00 87.00 88 ALA A N 1
ATOM 656 C CA . ALA A 1 88 ? 17.374 -4.150 -7.098 1.00 87.00 88 ALA A CA 1
ATOM 657 C C . ALA A 1 88 ? 17.712 -4.975 -8.348 1.00 87.00 88 ALA A C 1
ATOM 659 O O . ALA A 1 88 ? 18.803 -4.842 -8.889 1.00 87.00 88 ALA A O 1
ATOM 660 N N . ALA A 1 89 ? 16.740 -5.717 -8.884 1.00 83.44 89 ALA A N 1
ATOM 661 C CA . ALA A 1 89 ? 16.938 -6.531 -10.081 1.00 83.44 89 ALA A CA 1
ATOM 662 C C . ALA A 1 89 ? 17.364 -5.703 -11.304 1.00 83.44 89 ALA A C 1
ATOM 664 O O . ALA A 1 89 ? 18.097 -6.195 -12.149 1.00 83.44 89 ALA A O 1
ATOM 665 N N . ALA A 1 90 ? 16.931 -4.443 -11.400 1.00 82.25 90 ALA A N 1
ATOM 666 C CA . ALA A 1 90 ? 17.323 -3.559 -12.490 1.00 82.25 90 ALA A CA 1
ATOM 667 C C . ALA A 1 90 ? 18.635 -2.788 -12.247 1.00 82.25 90 ALA A C 1
ATOM 669 O O . ALA A 1 90 ? 19.021 -2.004 -13.111 1.00 82.25 90 ALA A O 1
ATOM 670 N N . ARG A 1 91 ? 19.269 -2.926 -11.075 1.00 79.25 91 ARG A N 1
ATOM 671 C CA . ARG A 1 91 ? 20.662 -2.503 -10.836 1.00 79.25 91 ARG A CA 1
ATOM 672 C C . ARG A 1 91 ? 21.654 -3.607 -11.197 1.00 79.25 91 ARG A C 1
ATOM 674 O O . ARG A 1 91 ? 22.775 -3.287 -11.568 1.00 79.25 91 ARG A O 1
ATOM 681 N N . ASP A 1 92 ? 21.227 -4.862 -11.074 1.00 74.94 92 ASP A N 1
ATOM 682 C CA . ASP A 1 92 ? 22.046 -6.054 -11.323 1.00 74.94 92 ASP A CA 1
ATOM 683 C C . ASP A 1 92 ? 21.974 -6.554 -12.785 1.00 74.94 92 ASP A C 1
ATOM 685 O O . ASP A 1 92 ? 22.643 -7.528 -13.131 1.00 74.94 92 ASP A O 1
ATOM 689 N N . ALA A 1 93 ? 21.144 -5.922 -13.624 1.00 67.75 93 ALA A N 1
ATOM 690 C CA . ALA A 1 93 ? 20.900 -6.261 -15.032 1.00 67.75 93 ALA A CA 1
ATOM 691 C C . ALA A 1 93 ? 21.614 -5.299 -15.987 1.00 67.75 93 ALA A C 1
ATOM 693 O O . ALA A 1 93 ? 22.044 -5.780 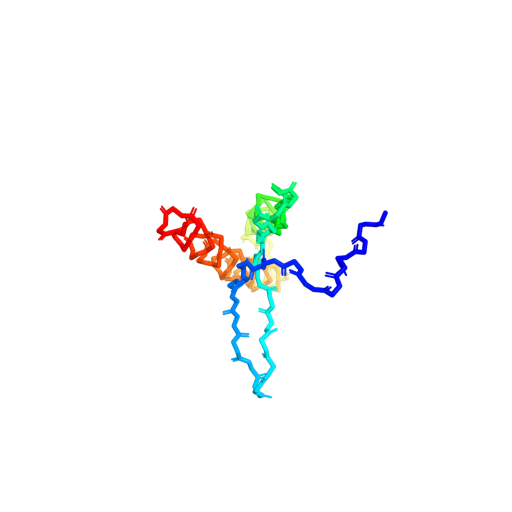-17.061 1.00 67.75 93 ALA A O 1
#